Protein AF-A0A6G3XCU0-F1 (afdb_monomer)

pLDDT: mean 96.2, std 5.67, range [49.44, 98.75]

Structure (mmCIF, N/CA/C/O backbone):
data_AF-A0A6G3XCU0-F1
#
_entry.id   AF-A0A6G3XCU0-F1
#
loop_
_atom_site.group_PDB
_atom_site.id
_atom_site.type_symbol
_atom_site.label_atom_id
_atom_site.label_alt_id
_atom_site.label_comp_id
_atom_site.label_asym_id
_atom_site.label_entity_id
_atom_site.label_seq_id
_atom_site.pdbx_PDB_ins_code
_atom_site.Cartn_x
_atom_site.Cartn_y
_atom_site.Cartn_z
_atom_site.occupancy
_atom_site.B_iso_or_equiv
_atom_site.auth_seq_id
_atom_site.auth_comp_id
_atom_site.auth_asym_id
_atom_site.auth_atom_id
_atom_site.pdbx_PDB_model_num
ATOM 1 N N . ASP A 1 1 ? -2.984 -24.942 -15.794 1.00 83.25 1 ASP A N 1
ATOM 2 C CA . ASP A 1 1 ? -4.113 -24.250 -15.168 1.00 83.25 1 ASP A CA 1
ATOM 3 C C . ASP A 1 1 ? -3.622 -22.867 -14.791 1.00 83.25 1 ASP A C 1
ATOM 5 O O . ASP A 1 1 ? -2.521 -22.778 -14.252 1.00 83.25 1 ASP A O 1
ATOM 9 N N . GLU A 1 2 ? -4.344 -21.827 -15.188 1.00 92.81 2 GLU A N 1
ATOM 10 C CA . GLU A 1 2 ? -3.986 -20.420 -14.962 1.00 92.81 2 GLU A CA 1
ATOM 11 C C . GLU A 1 2 ? -5.140 -19.762 -14.196 1.00 92.81 2 GLU A C 1
ATOM 13 O O . GLU A 1 2 ? -6.295 -20.065 -14.492 1.00 92.81 2 GLU A O 1
ATOM 18 N N . PRO A 1 3 ? -4.867 -18.916 -13.188 1.00 97.69 3 PRO A N 1
ATOM 19 C CA . PRO A 1 3 ? -5.930 -18.302 -12.404 1.00 97.69 3 PRO A CA 1
ATOM 20 C C . PRO A 1 3 ? -6.649 -17.225 -13.218 1.00 97.69 3 PRO A C 1
ATOM 22 O O . PRO A 1 3 ? -6.001 -16.470 -13.933 1.00 97.69 3 PRO A O 1
ATOM 25 N N . ASP A 1 4 ? -7.954 -17.055 -13.016 1.00 98.12 4 ASP A N 1
ATOM 26 C CA . ASP A 1 4 ? -8.722 -15.974 -13.656 1.00 98.12 4 ASP A CA 1
ATOM 27 C C . ASP A 1 4 ? -8.355 -14.567 -13.134 1.00 98.12 4 ASP A C 1
ATOM 29 O O . ASP A 1 4 ? -8.713 -13.554 -13.737 1.00 98.12 4 ASP A O 1
ATOM 33 N N . LEU A 1 5 ? -7.673 -14.488 -11.985 1.00 98.31 5 LEU A N 1
ATOM 34 C CA . LEU A 1 5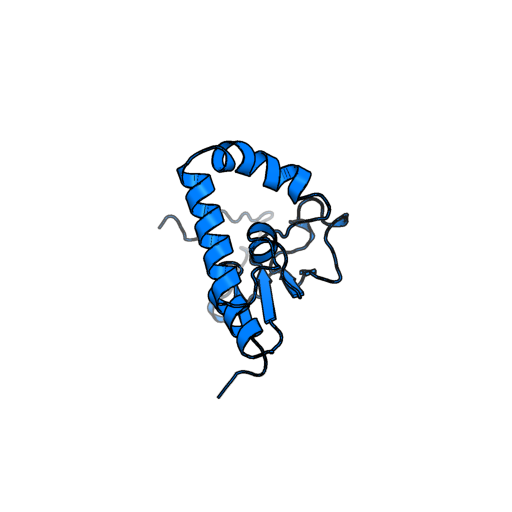 ? -7.320 -13.252 -11.288 1.00 98.31 5 LEU A CA 1
ATOM 35 C C . LEU A 1 5 ? -6.067 -13.445 -10.428 1.00 98.31 5 LEU A C 1
ATOM 37 O O . LEU A 1 5 ? -5.934 -14.447 -9.725 1.00 98.31 5 LEU A O 1
ATOM 41 N N . VAL A 1 6 ? -5.192 -12.439 -10.397 1.00 98.69 6 VAL A N 1
ATOM 42 C CA . VAL A 1 6 ? -4.055 -12.384 -9.470 1.00 98.69 6 VAL A CA 1
ATOM 43 C C . VAL A 1 6 ? -4.294 -11.326 -8.392 1.00 98.69 6 VAL A C 1
ATOM 45 O O . VAL A 1 6 ? -4.442 -10.143 -8.688 1.00 98.69 6 VAL A O 1
ATOM 48 N N . LEU A 1 7 ? -4.281 -11.737 -7.124 1.00 98.56 7 LEU A N 1
ATOM 49 C CA . LEU A 1 7 ? -4.225 -10.830 -5.973 1.00 98.56 7 LEU A CA 1
ATOM 50 C C . LEU A 1 7 ? -2.811 -10.832 -5.404 1.00 98.56 7 LEU A C 1
ATOM 52 O O . LEU A 1 7 ? -2.206 -11.898 -5.272 1.00 98.56 7 LEU A O 1
ATOM 56 N N . HIS A 1 8 ? -2.277 -9.664 -5.053 1.00 98.62 8 HIS A N 1
ATOM 57 C CA . HIS A 1 8 ? -0.921 -9.604 -4.520 1.00 98.62 8 HIS A CA 1
ATOM 58 C C . HIS A 1 8 ? -0.670 -8.416 -3.597 1.00 98.62 8 HIS A C 1
ATOM 60 O O . HIS A 1 8 ? -1.178 -7.322 -3.818 1.00 98.62 8 HIS A O 1
ATOM 66 N N . ASP A 1 9 ? 0.183 -8.622 -2.597 1.00 98.50 9 ASP A N 1
ATOM 67 C CA . ASP A 1 9 ? 0.798 -7.530 -1.842 1.00 98.50 9 ASP A CA 1
ATOM 68 C C . ASP A 1 9 ? 1.768 -6.720 -2.729 1.00 98.50 9 ASP A C 1
ATOM 70 O O . ASP A 1 9 ? 2.272 -7.215 -3.748 1.00 98.50 9 ASP A O 1
ATOM 74 N N . ILE A 1 10 ? 2.046 -5.476 -2.336 1.00 97.88 10 ILE A N 1
ATOM 75 C CA . ILE A 1 10 ? 2.945 -4.549 -3.041 1.00 97.88 10 ILE A CA 1
ATOM 76 C C . ILE A 1 10 ? 4.369 -5.088 -3.235 1.00 97.88 10 ILE A C 1
ATOM 78 O O . ILE A 1 10 ? 5.034 -4.731 -4.205 1.00 97.88 10 ILE A O 1
ATOM 82 N N . THR A 1 11 ? 4.837 -5.980 -2.358 1.00 97.75 11 THR A N 1
ATOM 83 C CA . THR A 1 11 ? 6.198 -6.538 -2.407 1.00 97.75 11 THR A CA 1
ATOM 84 C C . THR A 1 11 ? 6.362 -7.674 -3.424 1.00 97.75 11 THR A C 1
ATOM 86 O O . THR A 1 11 ? 7.483 -8.085 -3.727 1.00 97.75 11 THR A O 1
ATOM 89 N N . SER A 1 12 ? 5.264 -8.187 -3.991 1.00 98.25 12 SER A N 1
ATOM 90 C CA . SER A 1 12 ? 5.293 -9.333 -4.904 1.00 98.25 12 SER A CA 1
ATOM 91 C C . SER A 1 12 ? 5.424 -8.911 -6.371 1.00 98.25 12 SER A C 1
ATOM 93 O O . SER A 1 12 ? 4.472 -8.953 -7.153 1.00 98.25 12 SER A O 1
ATOM 95 N N . TYR A 1 13 ? 6.640 -8.555 -6.789 1.00 98.38 13 TYR A N 1
ATOM 96 C CA . TYR A 1 13 ? 6.949 -8.322 -8.208 1.00 98.38 13 TYR A CA 1
ATOM 97 C C . TYR A 1 13 ? 6.622 -9.520 -9.121 1.00 98.38 13 TYR A C 1
ATOM 99 O O . TYR A 1 13 ? 6.100 -9.291 -10.217 1.00 98.38 13 TYR A O 1
ATOM 107 N N . PRO A 1 14 ? 6.843 -10.790 -8.707 1.00 98.31 14 PRO A N 1
ATOM 108 C CA . PRO A 1 14 ? 6.486 -11.936 -9.538 1.00 98.31 14 PRO A CA 1
ATOM 109 C C . PRO A 1 14 ? 4.997 -11.993 -9.880 1.00 98.31 14 PRO A C 1
ATOM 111 O O . PRO A 1 14 ? 4.658 -12.367 -10.997 1.00 98.31 14 PRO A O 1
ATOM 114 N N . ALA A 1 15 ? 4.105 -11.586 -8.971 1.00 98.12 15 ALA A N 1
ATOM 115 C CA . ALA A 1 15 ? 2.668 -11.618 -9.228 1.00 98.12 15 ALA A CA 1
ATOM 116 C C . ALA A 1 15 ? 2.267 -10.701 -10.393 1.00 98.12 15 ALA A C 1
ATOM 118 O O . ALA A 1 15 ? 1.488 -11.107 -11.253 1.00 98.12 15 ALA A O 1
ATOM 119 N N . ARG A 1 16 ? 2.859 -9.503 -10.479 1.00 97.81 16 ARG A N 1
ATOM 120 C CA . ARG A 1 16 ? 2.621 -8.561 -11.586 1.00 97.81 16 ARG A CA 1
ATOM 121 C C . ARG A 1 16 ? 3.118 -9.118 -12.923 1.00 97.81 16 ARG A C 1
ATOM 123 O O . ARG A 1 16 ? 2.423 -9.005 -13.930 1.00 97.81 16 ARG A O 1
ATOM 130 N N . VAL A 1 17 ? 4.291 -9.756 -12.928 1.00 98.25 17 VAL A N 1
ATOM 131 C CA . VAL A 1 17 ? 4.844 -10.412 -14.127 1.00 98.25 17 VAL A CA 1
ATOM 132 C C . VAL A 1 17 ? 4.009 -11.618 -14.555 1.00 98.25 17 VAL A C 1
ATOM 134 O O . VAL A 1 17 ? 3.743 -11.785 -15.742 1.00 98.25 17 VAL A O 1
ATOM 137 N N . LEU A 1 18 ? 3.578 -12.455 -13.612 1.00 98.12 18 LEU A N 1
ATOM 138 C CA . LEU A 1 18 ? 2.764 -13.631 -13.911 1.00 98.12 18 LEU A CA 1
ATOM 139 C C . LEU A 1 18 ? 1.378 -13.241 -14.425 1.00 98.12 18 LEU A C 1
ATOM 141 O O . LEU A 1 18 ? 0.944 -13.794 -15.428 1.00 98.12 18 LEU A O 1
ATOM 145 N N . ALA A 1 19 ? 0.736 -12.235 -13.826 1.00 98.12 19 ALA A N 1
ATOM 146 C CA . ALA A 1 19 ? -0.519 -11.690 -14.338 1.00 98.12 19 ALA A CA 1
ATOM 147 C C . ALA A 1 19 ? -0.374 -11.175 -15.779 1.00 98.12 19 ALA A C 1
ATOM 149 O O . ALA A 1 19 ? -1.208 -11.476 -16.629 1.00 98.12 19 ALA A O 1
ATOM 150 N N . HIS A 1 20 ? 0.723 -10.465 -16.080 1.00 97.50 20 HIS A N 1
ATOM 151 C CA . HIS A 1 20 ? 1.036 -10.047 -17.447 1.00 97.50 20 HIS A CA 1
ATOM 152 C C . HIS A 1 20 ? 1.202 -11.242 -18.395 1.00 97.50 20 HIS A C 1
ATOM 154 O O . HIS A 1 20 ? 0.616 -11.246 -19.475 1.00 97.50 20 HIS A O 1
ATOM 160 N N . ARG A 1 21 ? 1.962 -12.266 -17.988 1.00 97.62 21 ARG A N 1
ATOM 161 C CA . ARG A 1 21 ? 2.232 -13.461 -18.800 1.00 97.62 21 ARG A CA 1
ATOM 162 C C . ARG A 1 21 ? 0.976 -14.286 -19.082 1.00 97.62 21 ARG A C 1
ATOM 164 O O . ARG A 1 21 ? 0.827 -14.770 -20.197 1.00 97.62 21 ARG A O 1
ATOM 171 N N . TRP A 1 22 ? 0.107 -14.443 -18.090 1.00 97.88 22 TRP A N 1
ATOM 172 C CA . TRP A 1 22 ? -1.166 -15.159 -18.216 1.00 97.88 22 TRP A CA 1
ATOM 173 C C . TRP A 1 22 ? -2.261 -14.309 -18.874 1.00 97.88 22 TRP A C 1
ATOM 175 O O . TRP A 1 22 ? -3.313 -14.822 -19.233 1.00 97.88 22 TRP A O 1
ATOM 185 N N . GLY A 1 23 ? -2.035 -13.004 -19.054 1.00 97.38 23 GLY A N 1
ATOM 186 C CA . GLY A 1 23 ? -3.024 -12.104 -19.647 1.00 97.38 23 GLY A CA 1
ATOM 187 C C . GLY A 1 23 ? -4.261 -11.892 -18.772 1.00 97.38 23 GLY A C 1
ATOM 188 O O . GLY A 1 23 ? -5.321 -11.551 -19.295 1.00 97.38 23 GLY A O 1
ATOM 189 N N . VAL A 1 24 ? -4.136 -12.078 -17.454 1.00 98.31 24 VAL A N 1
ATOM 190 C CA . VAL A 1 24 ? -5.246 -11.968 -16.498 1.00 98.31 24 VAL A CA 1
ATOM 191 C C . VAL A 1 24 ? -5.146 -10.694 -15.657 1.00 98.31 24 VAL A C 1
ATOM 193 O O . VAL A 1 24 ? -4.051 -10.148 -15.482 1.00 98.31 24 VAL A O 1
ATOM 196 N N . PRO A 1 25 ? -6.269 -10.174 -15.127 1.00 98.06 25 PRO A N 1
ATOM 197 C CA . PRO A 1 25 ? -6.241 -8.995 -14.274 1.00 98.06 25 PRO A CA 1
ATOM 198 C C . PRO A 1 25 ? -5.406 -9.217 -13.005 1.00 98.06 25 PRO A C 1
ATOM 200 O O . PRO A 1 25 ? -5.329 -10.324 -12.466 1.00 98.06 25 PRO A O 1
ATOM 203 N N . ALA A 1 26 ? -4.823 -8.131 -12.500 1.00 98.19 26 ALA A N 1
ATOM 204 C CA . ALA A 1 26 ? -4.139 -8.101 -11.215 1.00 98.19 26 ALA A CA 1
ATOM 205 C C . ALA A 1 26 ? -4.714 -7.002 -10.322 1.00 98.19 26 ALA A C 1
ATOM 207 O O . ALA A 1 26 ? -4.931 -5.879 -10.783 1.00 98.19 26 ALA A O 1
ATOM 208 N N . VAL A 1 27 ? -4.908 -7.323 -9.045 1.00 98.56 27 VAL A N 1
ATOM 209 C CA . VAL A 1 27 ? -5.296 -6.373 -7.998 1.00 98.56 27 VAL A CA 1
ATOM 210 C C . VAL A 1 27 ? -4.208 -6.347 -6.938 1.00 98.56 27 VAL A C 1
ATOM 212 O O . VAL A 1 27 ? -3.897 -7.365 -6.312 1.00 98.56 27 VAL A O 1
ATOM 215 N N . SER A 1 28 ? -3.644 -5.162 -6.730 1.00 98.50 28 SER A N 1
ATOM 216 C CA . SER A 1 28 ? -2.642 -4.940 -5.697 1.00 98.50 28 SER A CA 1
ATOM 217 C C . SER A 1 28 ? -3.314 -4.592 -4.368 1.00 98.50 28 SER A C 1
ATOM 219 O O . SER A 1 28 ? -4.206 -3.751 -4.313 1.00 98.50 28 SER A O 1
ATOM 221 N N . LEU A 1 29 ? -2.890 -5.225 -3.283 1.00 98.69 29 LEU A N 1
ATOM 222 C CA . LEU A 1 29 ? -3.347 -4.957 -1.926 1.00 98.69 29 LEU A CA 1
ATOM 223 C C . LEU A 1 29 ? -2.288 -4.108 -1.220 1.00 98.69 29 LEU A C 1
ATOM 225 O O . LEU A 1 29 ? -1.151 -4.547 -1.067 1.00 98.69 29 LEU A O 1
ATOM 229 N N . TRP A 1 30 ? -2.659 -2.893 -0.821 1.00 98.50 30 TRP A N 1
ATOM 230 C CA . TRP A 1 30 ? -1.760 -1.899 -0.238 1.00 98.50 30 TRP A CA 1
ATOM 231 C C . TRP A 1 30 ? -1.997 -1.784 1.269 1.00 98.50 30 TRP A C 1
ATOM 233 O O . TRP A 1 30 ? -2.980 -1.169 1.683 1.00 98.50 30 TRP A O 1
ATOM 243 N N . PRO A 1 31 ? -1.117 -2.340 2.121 1.00 98.38 31 PRO A N 1
ATOM 244 C CA . PRO A 1 31 ? -1.265 -2.269 3.577 1.00 98.38 31 PRO A CA 1
ATOM 245 C C . PRO A 1 31 ? -0.819 -0.921 4.171 1.00 98.38 31 PRO A C 1
ATOM 247 O O . PRO A 1 31 ? -0.736 -0.776 5.389 1.00 98.38 31 PRO A O 1
ATOM 250 N N . ASN A 1 32 ? -0.479 0.053 3.327 1.00 98.44 32 ASN A N 1
ATOM 251 C CA . ASN A 1 32 ? 0.024 1.370 3.700 1.00 98.44 32 ASN A CA 1
ATOM 252 C C . ASN A 1 32 ? -0.406 2.423 2.660 1.00 98.44 32 ASN A C 1
ATOM 254 O O . ASN A 1 32 ? -1.252 2.146 1.808 1.00 98.44 32 ASN A O 1
ATOM 258 N N . LEU A 1 33 ? 0.130 3.640 2.789 1.00 98.25 33 LEU A N 1
ATOM 259 C CA . LEU A 1 33 ? -0.157 4.758 1.891 1.00 98.25 33 LEU A CA 1
ATOM 260 C C . LEU A 1 33 ? 0.171 4.433 0.429 1.00 98.25 33 LEU A C 1
ATOM 262 O O . LEU A 1 33 ? 1.055 3.632 0.140 1.00 98.25 33 LEU A O 1
ATOM 266 N N . VAL A 1 34 ? -0.505 5.117 -0.489 1.00 98.50 34 VAL A N 1
ATOM 267 C CA . VAL A 1 34 ? -0.270 5.009 -1.936 1.00 98.50 34 VAL A CA 1
ATOM 268 C C . VAL A 1 34 ? 0.320 6.301 -2.509 1.00 98.50 34 VAL A C 1
ATOM 270 O O . VAL A 1 34 ? 0.109 7.373 -1.928 1.00 98.50 34 VAL A O 1
ATOM 273 N N . PRO A 1 35 ? 1.025 6.241 -3.654 1.00 97.56 35 PRO A N 1
ATOM 274 C CA . PRO A 1 35 ? 1.433 7.435 -4.389 1.00 97.56 35 PRO A CA 1
ATOM 275 C C . PRO A 1 35 ? 0.226 8.284 -4.815 1.00 97.56 35 PRO A C 1
ATOM 277 O O . PRO A 1 35 ? -0.768 7.764 -5.328 1.00 97.56 35 PRO A O 1
ATOM 280 N N . TRP A 1 36 ? 0.330 9.598 -4.626 1.00 97.88 36 TRP A N 1
ATOM 281 C CA . TRP A 1 36 ? -0.608 10.599 -5.141 1.00 97.88 36 TRP A CA 1
ATOM 282 C C . TRP A 1 36 ? -0.064 11.263 -6.417 1.00 97.88 36 TRP A C 1
ATOM 284 O O . TRP A 1 36 ? 1.087 11.059 -6.805 1.00 97.88 36 TRP A O 1
ATOM 294 N N . GLU A 1 37 ? -0.885 12.065 -7.089 1.00 97.19 37 GLU A N 1
ATOM 295 C CA . GLU A 1 37 ? -0.456 12.893 -8.215 1.00 97.19 37 GLU A CA 1
ATOM 296 C C . GLU A 1 37 ? 0.601 13.919 -7.771 1.00 97.19 37 GLU A C 1
ATOM 298 O O . GLU A 1 37 ? 0.321 14.809 -6.964 1.00 97.19 37 GLU A O 1
ATOM 303 N N . GLY A 1 38 ? 1.820 13.783 -8.298 1.00 96.38 38 GLY A N 1
ATOM 304 C CA . GLY A 1 38 ? 2.995 14.557 -7.885 1.00 96.38 38 GLY A CA 1
ATOM 305 C C . GLY A 1 38 ? 3.943 13.818 -6.932 1.00 96.38 38 GLY A C 1
ATOM 306 O O . GLY A 1 38 ? 4.974 14.365 -6.560 1.00 96.38 38 GLY A O 1
ATOM 307 N N . TYR A 1 39 ? 3.624 12.587 -6.507 1.00 96.88 39 TYR A N 1
ATOM 308 C CA . TYR A 1 39 ? 4.466 11.835 -5.563 1.00 96.88 39 TYR A CA 1
ATOM 309 C C . TYR A 1 39 ? 5.884 11.582 -6.086 1.00 96.88 39 TYR A C 1
ATOM 311 O O . TYR A 1 39 ? 6.835 11.588 -5.305 1.00 96.88 39 TYR A O 1
ATOM 319 N N . GLU A 1 40 ? 6.033 11.339 -7.388 1.00 94.56 40 GLU A N 1
ATOM 320 C CA . GLU A 1 40 ? 7.344 11.053 -7.972 1.00 94.56 40 GLU A CA 1
ATOM 321 C C . GLU A 1 40 ? 8.250 12.281 -7.857 1.00 94.56 40 GLU A C 1
ATOM 323 O O . GLU A 1 40 ? 9.343 12.185 -7.316 1.00 94.56 40 GLU A O 1
ATOM 328 N N . GLU A 1 41 ? 7.760 13.455 -8.238 1.00 96.31 41 GLU A N 1
ATOM 329 C CA . GLU A 1 41 ? 8.511 14.707 -8.181 1.00 96.31 41 GLU A CA 1
ATOM 330 C C . GLU A 1 41 ? 8.735 15.187 -6.734 1.00 96.31 41 GLU A C 1
ATOM 332 O O . GLU A 1 41 ? 9.798 15.706 -6.391 1.00 96.31 41 GLU A O 1
ATOM 337 N N . GLU A 1 42 ? 7.737 15.019 -5.861 1.00 97.44 42 GLU A N 1
ATOM 338 C CA . GLU A 1 42 ? 7.783 15.497 -4.472 1.00 97.44 42 GLU A CA 1
ATOM 339 C C . GLU A 1 42 ? 8.598 14.590 -3.542 1.00 97.44 42 GLU A C 1
ATOM 341 O O . GLU A 1 42 ? 9.148 15.067 -2.546 1.00 97.44 42 GLU A O 1
ATOM 346 N N . VAL A 1 43 ? 8.647 13.284 -3.826 1.00 96.38 43 VAL A N 1
ATOM 347 C CA . VAL A 1 43 ? 9.196 12.267 -2.917 1.00 96.38 43 VAL A CA 1
ATOM 348 C C . VAL A 1 43 ? 10.139 11.302 -3.637 1.00 96.38 43 VAL A C 1
ATOM 350 O O . VAL A 1 43 ? 11.287 11.161 -3.213 1.00 96.38 43 VAL A O 1
ATOM 353 N N . GLY A 1 44 ? 9.692 10.652 -4.715 1.00 94.06 44 GLY A N 1
ATOM 354 C CA . GLY A 1 44 ? 10.438 9.584 -5.400 1.00 94.06 44 GLY A CA 1
ATOM 355 C C . GLY A 1 44 ? 11.797 10.021 -5.961 1.00 94.06 44 GLY A C 1
ATOM 356 O O . GLY A 1 44 ? 12.842 9.452 -5.614 1.00 94.06 44 GLY A O 1
ATOM 357 N N . GLU A 1 45 ? 11.805 11.071 -6.779 1.00 94.19 45 GLU A N 1
ATOM 358 C CA . GLU A 1 45 ? 13.002 11.637 -7.394 1.00 94.19 45 GLU A CA 1
ATOM 359 C C . GLU A 1 45 ? 13.990 12.151 -6.336 1.00 94.19 45 GLU A C 1
ATOM 361 O O . GLU A 1 45 ? 15.136 11.688 -6.350 1.00 94.19 45 GLU A O 1
ATOM 366 N N . PRO A 1 46 ? 13.603 13.010 -5.363 1.00 96.44 46 PRO A N 1
ATOM 367 C CA . PRO A 1 46 ? 14.522 13.440 -4.310 1.00 96.44 46 PRO A CA 1
ATOM 368 C C . PRO A 1 46 ? 15.106 12.280 -3.496 1.00 96.44 46 PRO A C 1
ATOM 370 O O . PRO A 1 46 ? 16.298 12.288 -3.190 1.00 96.44 46 PRO A O 1
ATOM 373 N N . MET A 1 47 ? 14.299 11.262 -3.167 1.00 94.38 47 MET A N 1
ATOM 374 C CA . MET A 1 47 ? 14.757 10.105 -2.387 1.00 94.38 47 MET A CA 1
ATOM 375 C C . MET A 1 47 ? 15.766 9.231 -3.140 1.00 94.38 47 MET A C 1
ATOM 377 O O . MET A 1 47 ? 16.611 8.591 -2.511 1.00 94.38 47 MET A O 1
ATOM 381 N N . THR A 1 48 ? 15.680 9.169 -4.471 1.00 95.12 48 THR A N 1
ATOM 382 C CA . THR A 1 48 ? 16.509 8.270 -5.289 1.00 95.12 48 THR A CA 1
ATOM 383 C C . THR A 1 48 ? 17.625 8.977 -6.057 1.00 95.12 48 THR A C 1
ATOM 385 O O . THR A 1 48 ? 18.513 8.295 -6.575 1.00 95.12 48 THR A O 1
ATOM 388 N N . ALA A 1 49 ? 17.646 10.314 -6.100 1.00 95.62 49 ALA A N 1
ATOM 389 C CA . ALA A 1 49 ? 18.588 11.103 -6.895 1.00 95.62 49 ALA A CA 1
ATOM 390 C C . ALA A 1 49 ? 20.061 10.740 -6.639 1.00 95.62 49 ALA A C 1
ATOM 392 O O . ALA A 1 49 ? 20.788 10.404 -7.575 1.00 95.62 49 ALA A O 1
ATOM 393 N N . GLU A 1 50 ? 20.507 10.751 -5.380 1.00 96.44 50 GLU A N 1
ATOM 394 C CA . GLU A 1 50 ? 21.895 10.414 -5.031 1.00 96.44 50 GLU A CA 1
ATOM 395 C C . GLU A 1 50 ? 22.206 8.939 -5.310 1.00 96.44 50 GLU A C 1
ATOM 397 O O . GLU A 1 50 ? 23.260 8.608 -5.858 1.00 96.44 50 GLU A O 1
ATOM 402 N N . LEU A 1 51 ? 21.260 8.041 -5.006 1.00 94.94 51 LEU A N 1
ATOM 403 C CA . LEU A 1 51 ? 21.400 6.609 -5.268 1.00 94.94 51 LEU A CA 1
ATOM 404 C C . LEU A 1 51 ? 21.641 6.350 -6.759 1.00 94.94 51 LEU A C 1
ATOM 406 O O . LEU A 1 51 ? 22.581 5.627 -7.101 1.00 94.94 51 LEU A O 1
ATOM 410 N N . LYS A 1 52 ? 20.833 6.963 -7.634 1.00 95.75 52 LYS A N 1
ATOM 411 C CA . LYS A 1 52 ? 20.898 6.824 -9.098 1.00 95.75 52 LYS A CA 1
ATOM 412 C C . LYS A 1 52 ? 22.230 7.318 -9.685 1.00 95.75 52 LYS A C 1
ATOM 414 O O . LYS A 1 52 ? 22.617 6.873 -10.763 1.00 95.75 52 LYS A O 1
ATOM 419 N N . GLN A 1 53 ? 22.981 8.163 -8.976 1.00 96.88 53 GLN A N 1
ATOM 420 C CA . GLN A 1 53 ? 24.318 8.598 -9.403 1.00 96.88 53 GLN A CA 1
ATOM 421 C C . GLN A 1 53 ? 25.427 7.587 -9.066 1.00 96.88 53 GLN A C 1
ATOM 423 O O . GLN A 1 53 ? 26.472 7.584 -9.721 1.00 96.88 53 GLN A O 1
ATOM 428 N N . THR A 1 54 ? 25.210 6.703 -8.087 1.00 98.44 54 THR A N 1
ATOM 429 C CA . THR A 1 54 ? 26.189 5.675 -7.697 1.00 98.44 54 THR A CA 1
ATOM 430 C C . THR A 1 54 ? 26.242 4.517 -8.695 1.00 98.44 54 THR A C 1
ATOM 432 O O . THR A 1 54 ? 25.229 4.136 -9.279 1.00 98.44 54 THR A O 1
ATOM 435 N N . GLU A 1 55 ? 27.401 3.863 -8.826 1.00 98.50 55 GLU A N 1
ATOM 436 C CA . GLU A 1 55 ? 27.530 2.652 -9.656 1.00 98.50 55 GLU A CA 1
ATOM 437 C C . GLU A 1 55 ? 26.596 1.525 -9.194 1.00 98.50 55 GLU A C 1
ATOM 439 O O . GLU A 1 55 ? 26.010 0.815 -10.010 1.00 98.50 55 GLU A O 1
ATOM 444 N N . ARG A 1 56 ? 26.379 1.400 -7.878 1.00 98.44 56 ARG A N 1
ATOM 445 C CA . ARG A 1 56 ? 25.438 0.423 -7.316 1.00 98.44 56 ARG A CA 1
ATOM 446 C C . ARG A 1 56 ? 23.994 0.723 -7.722 1.00 98.44 56 ARG A C 1
ATOM 448 O O . ARG A 1 56 ? 23.269 -0.210 -8.059 1.00 98.44 56 ARG A O 1
ATOM 455 N N . GLY A 1 57 ? 23.576 1.987 -7.672 1.00 98.12 57 GLY A N 1
ATOM 456 C CA . GLY A 1 57 ? 22.233 2.402 -8.073 1.00 98.12 57 GLY A CA 1
ATOM 457 C C . GLY A 1 57 ? 22.001 2.195 -9.564 1.00 98.12 57 GLY A C 1
ATOM 458 O O . GLY A 1 57 ? 21.031 1.542 -9.936 1.00 98.12 57 GLY A O 1
ATOM 459 N N . LYS A 1 58 ? 22.938 2.629 -10.414 1.00 98.31 58 LYS A N 1
ATOM 460 C CA . LYS A 1 58 ? 22.879 2.376 -11.864 1.00 98.31 58 LYS A CA 1
ATOM 461 C C . LYS A 1 58 ? 22.764 0.884 -12.175 1.00 98.31 58 LYS A C 1
ATOM 463 O O . LYS A 1 58 ? 21.905 0.486 -12.955 1.00 98.31 58 LYS A O 1
ATOM 468 N N . ALA A 1 59 ? 23.577 0.049 -11.525 1.00 98.56 59 ALA A N 1
ATOM 469 C CA . ALA A 1 59 ? 23.522 -1.401 -11.700 1.00 98.56 59 ALA A CA 1
ATOM 470 C C . ALA A 1 59 ? 22.206 -2.019 -11.193 1.00 98.56 59 ALA A C 1
ATOM 472 O O . ALA A 1 59 ? 21.732 -3.000 -11.764 1.00 98.56 59 ALA A O 1
ATOM 473 N N . TYR A 1 60 ? 21.610 -1.472 -10.127 1.00 98.38 60 TYR A N 1
ATOM 474 C CA . TYR A 1 60 ? 20.294 -1.891 -9.639 1.00 98.38 60 TYR A CA 1
ATOM 475 C C . TYR A 1 60 ? 19.203 -1.611 -10.678 1.00 98.38 60 TYR A C 1
ATOM 477 O O . TYR A 1 60 ? 18.493 -2.542 -11.052 1.00 98.38 60 TYR A O 1
ATOM 485 N N . TYR A 1 61 ? 19.125 -0.375 -11.178 1.00 97.94 61 TYR A N 1
ATOM 486 C CA . TYR A 1 61 ? 18.127 0.034 -12.169 1.00 97.94 61 TYR A CA 1
ATOM 487 C C . TYR A 1 61 ? 18.301 -0.712 -13.494 1.00 97.94 61 TYR A C 1
ATOM 489 O O . TYR A 1 61 ? 17.360 -1.341 -13.960 1.00 97.94 61 TYR A O 1
ATOM 497 N N . ALA A 1 62 ? 19.529 -0.794 -14.020 1.00 98.12 62 ALA A N 1
ATOM 498 C CA . ALA A 1 62 ? 19.808 -1.535 -15.250 1.00 98.12 62 ALA A CA 1
ATOM 499 C C . ALA A 1 62 ? 19.418 -3.021 -15.152 1.00 98.12 62 ALA A C 1
ATOM 501 O O . ALA A 1 62 ? 18.904 -3.597 -16.109 1.00 98.12 62 ALA A O 1
ATOM 502 N N . ARG A 1 63 ? 19.633 -3.655 -13.988 1.00 98.56 63 ARG A N 1
ATOM 503 C CA . ARG A 1 63 ? 19.198 -5.039 -13.758 1.00 98.56 63 ARG A CA 1
ATOM 504 C C . ARG A 1 63 ? 17.676 -5.153 -13.682 1.00 98.56 63 ARG A C 1
ATOM 506 O O . ARG A 1 63 ? 17.135 -6.134 -14.184 1.00 98.56 63 ARG A O 1
ATOM 513 N N . PHE A 1 64 ? 17.002 -4.194 -13.050 1.00 98.56 64 PHE A N 1
ATOM 514 C CA . PHE A 1 64 ? 15.541 -4.178 -12.968 1.00 98.56 64 PHE A CA 1
ATOM 515 C C . PHE A 1 64 ? 14.935 -4.019 -14.369 1.00 98.56 64 PHE A C 1
ATOM 517 O O . PHE A 1 64 ? 14.138 -4.859 -14.786 1.00 98.56 64 PHE A O 1
ATOM 524 N N . ASP A 1 65 ? 15.377 -3.017 -15.125 1.00 98.25 65 ASP A N 1
ATOM 525 C CA . ASP A 1 65 ? 14.900 -2.750 -16.484 1.00 98.25 65 ASP A CA 1
ATOM 526 C C . ASP A 1 65 ? 15.158 -3.941 -17.416 1.00 98.25 65 ASP A C 1
ATOM 528 O O . ASP A 1 65 ? 14.273 -4.350 -18.169 1.00 98.25 65 ASP A O 1
ATOM 532 N N . GLY A 1 66 ? 16.341 -4.562 -17.314 1.00 98.56 66 GLY A N 1
ATOM 533 C CA . GLY A 1 66 ? 16.668 -5.788 -18.042 1.00 98.56 66 GLY A CA 1
ATOM 534 C C . GLY A 1 66 ? 15.710 -6.938 -17.717 1.00 98.56 66 GLY A C 1
ATOM 535 O O . GLY A 1 66 ? 15.167 -7.563 -18.626 1.00 98.56 66 GLY A O 1
ATOM 536 N N . TRP A 1 67 ? 15.426 -7.172 -16.434 1.00 98.75 67 TRP A N 1
ATOM 537 C CA . TRP A 1 67 ? 14.480 -8.205 -16.006 1.00 98.75 67 TRP A CA 1
ATOM 538 C C . TRP A 1 67 ? 13.043 -7.934 -16.482 1.00 98.75 67 TRP A C 1
ATOM 540 O O . TRP A 1 67 ? 12.337 -8.864 -16.882 1.00 98.75 67 TRP A O 1
ATOM 550 N N . LEU A 1 68 ? 12.592 -6.675 -16.487 1.00 98.56 68 LEU A N 1
ATOM 551 C CA . LEU A 1 68 ? 11.287 -6.314 -17.052 1.00 98.56 68 LEU A CA 1
ATOM 552 C C . LEU A 1 68 ? 11.254 -6.553 -18.563 1.00 98.56 68 LEU A C 1
ATOM 554 O O . LEU A 1 68 ? 10.288 -7.127 -19.069 1.00 98.56 68 LEU A O 1
ATOM 558 N N . ALA A 1 69 ? 12.315 -6.184 -19.283 1.00 98.44 69 ALA A N 1
ATOM 559 C CA . ALA A 1 69 ? 12.435 -6.427 -20.717 1.00 98.44 69 ALA A CA 1
ATOM 560 C C . ALA A 1 69 ? 12.385 -7.926 -21.060 1.00 98.44 69 ALA A C 1
ATOM 562 O O . ALA A 1 69 ? 11.627 -8.316 -21.949 1.00 98.44 69 ALA A O 1
ATOM 563 N N . GLU A 1 70 ? 13.096 -8.772 -20.308 1.00 98.56 70 GLU A N 1
ATOM 564 C CA . GLU A 1 70 ? 13.052 -10.239 -20.439 1.00 98.56 70 GLU A CA 1
ATOM 565 C C . GLU A 1 70 ? 11.638 -10.818 -20.258 1.00 98.56 70 GLU A C 1
ATOM 567 O O . GLU A 1 70 ? 11.325 -11.884 -20.787 1.00 98.56 70 GLU A O 1
ATOM 572 N N . ASN A 1 71 ? 10.763 -10.109 -19.540 1.00 98.56 71 ASN A N 1
ATOM 573 C CA . ASN A 1 71 ? 9.379 -10.504 -19.288 1.00 98.56 71 ASN A CA 1
ATOM 574 C C . ASN A 1 71 ? 8.350 -9.774 -20.169 1.00 98.56 71 ASN A C 1
ATOM 576 O O . ASN A 1 71 ? 7.160 -9.840 -19.874 1.00 98.56 71 ASN A O 1
ATOM 580 N N . GLY A 1 72 ? 8.776 -9.089 -21.237 1.00 98.06 72 GLY A N 1
ATOM 581 C CA . GLY A 1 72 ? 7.871 -8.378 -22.154 1.00 98.06 72 GLY A CA 1
ATOM 582 C C . GLY A 1 72 ? 7.370 -7.022 -21.637 1.00 98.06 72 GLY A C 1
ATOM 583 O O . GLY A 1 72 ? 6.529 -6.380 -22.265 1.00 98.06 72 GLY A O 1
ATOM 584 N N . LEU A 1 73 ? 7.919 -6.546 -20.519 1.00 97.88 73 LEU A N 1
ATOM 585 C CA . LEU A 1 73 ? 7.526 -5.316 -19.828 1.00 97.88 73 LEU A CA 1
ATOM 586 C C . LEU A 1 73 ? 8.557 -4.190 -19.968 1.00 97.88 73 LEU A C 1
ATOM 588 O O . LEU A 1 73 ? 8.479 -3.206 -19.247 1.00 97.88 73 LEU A O 1
ATOM 592 N N . GLY A 1 74 ? 9.493 -4.280 -20.918 1.00 96.88 74 GLY A N 1
ATOM 593 C CA . GLY A 1 74 ? 10.552 -3.271 -21.106 1.00 96.88 74 GLY A CA 1
ATOM 594 C C . GLY A 1 74 ? 10.065 -1.866 -21.497 1.00 96.88 74 GLY A C 1
ATOM 595 O O . GLY A 1 74 ? 10.863 -0.943 -21.578 1.00 96.88 74 GLY A O 1
ATOM 596 N N . HIS A 1 75 ? 8.765 -1.699 -21.753 1.00 95.62 75 HIS A N 1
ATOM 597 C CA . HIS A 1 75 ? 8.123 -0.402 -21.976 1.00 95.62 75 HIS A CA 1
ATOM 598 C C . HIS A 1 75 ? 7.648 0.270 -20.674 1.00 95.62 75 HIS A C 1
ATOM 600 O O . HIS A 1 75 ? 7.211 1.416 -20.714 1.00 95.62 75 HIS A O 1
ATOM 606 N N . VAL A 1 76 ? 7.686 -0.441 -19.543 1.00 96.12 76 VAL A N 1
ATOM 607 C CA . VAL A 1 76 ? 7.267 0.057 -18.230 1.00 96.12 76 VAL A CA 1
ATOM 608 C C . VAL A 1 76 ? 8.517 0.467 -17.447 1.00 96.12 76 VAL A C 1
ATOM 610 O O . VAL A 1 76 ? 9.358 -0.396 -17.194 1.00 96.12 76 VAL A O 1
ATOM 613 N N . PRO A 1 77 ? 8.654 1.740 -17.034 1.00 94.88 77 PRO A N 1
ATOM 614 C CA . PRO A 1 77 ? 9.733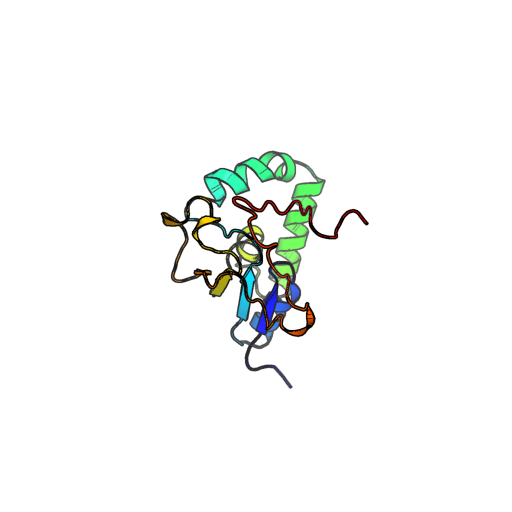 2.153 -16.138 1.00 94.88 77 PRO A CA 1
ATOM 615 C C . PRO A 1 77 ? 9.710 1.348 -14.833 1.00 94.88 77 PRO A C 1
ATOM 617 O O . PRO A 1 77 ? 8.633 1.080 -14.296 1.00 94.88 77 PRO A O 1
ATOM 620 N N . SER A 1 78 ? 10.873 0.982 -14.282 1.00 95.69 78 SER A N 1
ATOM 621 C CA . SER A 1 78 ? 10.928 0.173 -13.055 1.00 95.69 78 SER A CA 1
ATOM 622 C C . SER A 1 78 ? 10.225 0.832 -11.865 1.00 95.69 78 SER A C 1
ATOM 624 O O . SER A 1 78 ? 9.555 0.145 -11.097 1.00 95.69 78 SER A O 1
ATOM 626 N N . ASP A 1 79 ? 10.346 2.156 -11.726 1.00 94.00 79 ASP A N 1
ATOM 627 C CA . ASP A 1 79 ? 9.711 2.907 -10.636 1.00 94.00 79 ASP A CA 1
ATOM 628 C C . ASP A 1 79 ? 8.173 2.863 -10.771 1.00 94.00 79 ASP A C 1
ATOM 630 O O . ASP A 1 79 ? 7.477 2.534 -9.809 1.00 94.00 79 ASP A O 1
ATOM 634 N N . ASP A 1 80 ? 7.633 3.022 -11.986 1.00 94.19 80 ASP A N 1
ATOM 635 C CA . ASP A 1 80 ? 6.198 2.852 -12.267 1.00 94.19 80 ASP A CA 1
ATOM 636 C C . ASP A 1 80 ? 5.734 1.404 -12.059 1.00 94.19 80 ASP A C 1
ATOM 638 O O . ASP A 1 80 ? 4.647 1.156 -11.527 1.00 94.19 80 ASP A O 1
ATOM 642 N N . PHE A 1 81 ? 6.558 0.421 -12.433 1.00 97.00 81 PHE A N 1
ATOM 643 C CA . PHE A 1 81 ? 6.260 -0.985 -12.176 1.00 97.00 81 PHE A CA 1
ATOM 644 C C . PHE A 1 81 ? 6.132 -1.276 -10.675 1.00 97.00 81 PHE A C 1
ATOM 646 O O . PHE A 1 81 ? 5.346 -2.139 -10.296 1.00 97.00 81 PHE A O 1
ATOM 653 N N . VAL A 1 82 ? 6.850 -0.568 -9.805 1.00 94.75 82 VAL A N 1
ATOM 654 C CA . VAL A 1 82 ? 6.687 -0.704 -8.351 1.00 94.75 82 VAL A CA 1
ATOM 655 C C . VAL A 1 82 ? 5.473 0.097 -7.869 1.00 94.75 82 VAL A C 1
ATOM 657 O O . VAL A 1 82 ? 4.601 -0.446 -7.191 1.00 94.75 82 VAL A O 1
ATOM 660 N N . ALA A 1 83 ? 5.387 1.369 -8.254 1.00 92.44 83 ALA A N 1
ATOM 661 C CA . ALA A 1 83 ? 4.526 2.361 -7.615 1.00 92.44 83 ALA A CA 1
ATOM 662 C C . ALA A 1 83 ? 3.127 2.511 -8.238 1.00 92.44 83 ALA A C 1
ATOM 664 O O . ALA A 1 83 ? 2.234 3.068 -7.604 1.00 92.44 83 ALA A O 1
ATOM 665 N N . ARG A 1 84 ? 2.906 2.038 -9.472 1.00 93.81 84 ARG A N 1
ATOM 666 C CA . ARG A 1 84 ? 1.663 2.278 -10.228 1.00 93.81 84 ARG A CA 1
ATOM 667 C C . ARG A 1 84 ? 1.041 0.964 -10.712 1.00 93.81 84 ARG A C 1
ATOM 669 O O . ARG A 1 84 ? 1.395 0.463 -11.782 1.00 93.81 84 ARG A O 1
ATOM 676 N N . PRO A 1 85 ? 0.177 0.307 -9.916 1.00 95.25 85 PRO A N 1
ATOM 677 C CA . PRO A 1 85 ? -0.592 -0.849 -10.367 1.00 95.25 85 PRO A CA 1
ATOM 678 C C . PRO A 1 85 ? -1.700 -0.411 -11.336 1.00 95.25 85 PRO A C 1
ATOM 680 O O . PRO A 1 85 ? -2.082 0.753 -11.372 1.00 95.25 85 PRO A O 1
ATOM 683 N N . ARG A 1 86 ? -2.267 -1.359 -12.095 1.00 92.38 86 ARG A N 1
ATOM 684 C CA . ARG A 1 86 ? -3.484 -1.083 -12.884 1.00 92.38 86 ARG A CA 1
ATOM 685 C C . ARG A 1 86 ? -4.704 -0.842 -11.991 1.00 92.38 86 ARG A C 1
ATOM 687 O O . ARG A 1 86 ? -5.557 -0.040 -12.345 1.00 92.38 86 ARG A O 1
ATOM 694 N N . PHE A 1 87 ? -4.781 -1.552 -10.866 1.00 97.12 87 PHE A N 1
ATOM 695 C CA . PHE A 1 87 ? -5.818 -1.397 -9.850 1.00 97.12 87 PHE A CA 1
ATOM 696 C C . PHE A 1 87 ? -5.286 -1.825 -8.475 1.00 97.12 87 PHE A C 1
ATOM 698 O O . PHE A 1 87 ? -4.564 -2.825 -8.364 1.00 97.12 87 PHE A O 1
ATOM 705 N N . GLY A 1 88 ? -5.640 -1.076 -7.430 1.00 98.00 88 GLY A N 1
ATOM 706 C CA . GLY A 1 88 ? -5.197 -1.302 -6.062 1.00 98.00 88 GLY A CA 1
ATOM 707 C C . GLY A 1 88 ? -6.283 -1.054 -5.013 1.00 98.00 88 GLY A C 1
ATOM 708 O O . GLY A 1 88 ? -7.001 -0.056 -5.055 1.00 98.00 88 GLY A O 1
ATOM 709 N N . LEU A 1 89 ? -6.373 -1.951 -4.031 1.00 98.69 89 LEU A N 1
ATOM 710 C CA . LEU A 1 89 ? -7.173 -1.764 -2.821 1.00 98.69 89 LEU A CA 1
ATOM 711 C C . LEU A 1 89 ? -6.269 -1.315 -1.676 1.00 98.69 89 LEU A C 1
ATOM 713 O O . LEU A 1 89 ? -5.270 -1.972 -1.381 1.00 98.69 89 LEU A O 1
ATOM 717 N N . VAL A 1 90 ? -6.633 -0.218 -1.018 1.00 98.75 90 VAL A N 1
ATOM 718 C CA . VAL A 1 90 ? -5.842 0.397 0.052 1.00 98.75 90 VAL A CA 1
ATOM 719 C C . VAL A 1 90 ? -6.446 0.047 1.407 1.00 98.75 90 VAL A C 1
ATOM 721 O O . VAL A 1 90 ? -7.583 0.414 1.712 1.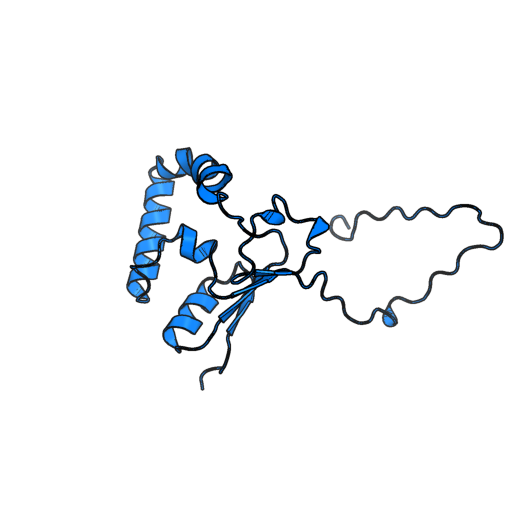00 98.75 90 VAL A O 1
ATOM 724 N N . LEU A 1 91 ? -5.678 -0.687 2.214 1.00 98.75 91 LEU A N 1
ATOM 725 C CA . LEU A 1 91 ? -6.123 -1.358 3.441 1.00 98.75 91 LEU A CA 1
ATOM 726 C C . LEU A 1 91 ? -5.926 -0.502 4.705 1.00 98.75 91 LEU A C 1
ATOM 728 O O . LEU A 1 91 ? -5.957 -1.003 5.831 1.00 98.75 91 LEU A O 1
ATOM 732 N N . ILE A 1 92 ? -5.720 0.802 4.519 1.00 98.50 92 ILE A N 1
ATOM 733 C CA . ILE A 1 92 ? -5.727 1.814 5.576 1.00 98.50 92 ILE A CA 1
ATOM 734 C C . ILE A 1 92 ? -6.942 2.731 5.392 1.00 98.50 92 ILE A C 1
ATOM 736 O O . ILE A 1 92 ? -7.435 2.879 4.270 1.00 98.50 92 ILE A O 1
ATOM 740 N N . PRO A 1 93 ? -7.470 3.350 6.462 1.00 98.19 93 PRO A N 1
ATOM 741 C CA . PRO A 1 93 ? -8.472 4.394 6.300 1.00 98.19 93 PRO A CA 1
ATOM 742 C C . PRO A 1 93 ? -7.873 5.579 5.536 1.00 98.19 93 PRO A C 1
ATOM 744 O O . PRO A 1 93 ? -6.741 5.986 5.796 1.00 98.19 93 PRO A O 1
ATOM 747 N N . GLU A 1 94 ? -8.664 6.179 4.649 1.00 98.19 94 GLU A N 1
ATOM 748 C CA . GLU A 1 94 ? -8.255 7.342 3.850 1.00 98.19 94 GLU A CA 1
ATOM 749 C C . GLU A 1 94 ? -7.778 8.521 4.714 1.00 98.19 94 GLU A C 1
ATOM 751 O O . GLU A 1 94 ? -6.873 9.249 4.330 1.00 98.19 94 GLU A O 1
ATOM 756 N N . ALA A 1 95 ? -8.308 8.664 5.931 1.00 98.44 95 ALA A N 1
ATOM 757 C CA . ALA A 1 95 ? -7.871 9.685 6.883 1.00 98.44 95 ALA A CA 1
ATOM 758 C C . ALA A 1 95 ? -6.377 9.592 7.271 1.00 98.44 95 ALA A C 1
ATOM 760 O O . ALA A 1 95 ? -5.834 10.551 7.813 1.00 98.44 95 ALA A O 1
ATOM 761 N N . LEU A 1 96 ? -5.719 8.451 7.029 1.00 98.56 96 LEU A N 1
ATOM 762 C CA . LEU A 1 96 ? -4.284 8.254 7.263 1.00 98.56 96 LEU A CA 1
ATOM 763 C C . LEU A 1 96 ? -3.435 8.393 5.988 1.00 98.56 96 LEU A C 1
ATOM 765 O O . LEU A 1 96 ? -2.219 8.231 6.057 1.00 98.56 96 LEU A O 1
ATOM 769 N N . GLN A 1 97 ? -4.045 8.687 4.837 1.00 98.69 97 GLN A N 1
ATOM 770 C CA . GLN A 1 97 ? -3.341 8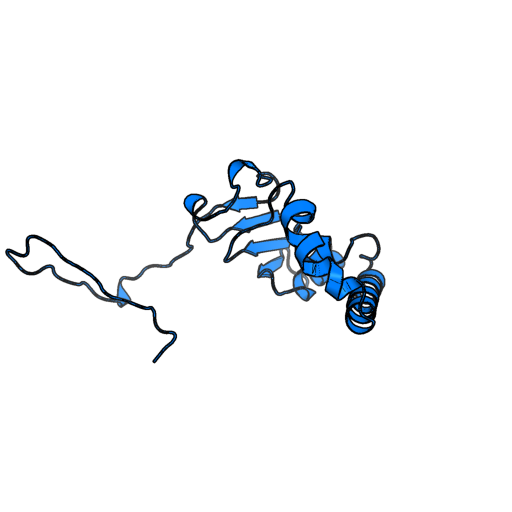.910 3.578 1.00 98.69 97 GLN A CA 1
ATOM 771 C C . GLN A 1 97 ? -2.861 10.369 3.473 1.00 98.69 97 GLN A C 1
ATOM 773 O O . GLN A 1 97 ? -3.682 11.290 3.477 1.00 98.69 97 GLN A O 1
ATOM 778 N N . PRO A 1 98 ? -1.554 10.619 3.291 1.00 98.50 98 PRO A N 1
ATOM 779 C CA . PRO A 1 98 ? -1.062 11.944 2.925 1.00 98.50 98 PRO A CA 1
ATOM 780 C C . PRO A 1 98 ? -1.559 12.353 1.534 1.00 98.50 98 PRO A C 1
ATOM 782 O O . PRO A 1 98 ? -1.563 11.529 0.619 1.00 98.50 98 PRO A O 1
ATOM 785 N N . ASN A 1 99 ? -1.937 13.623 1.359 1.00 98.50 99 ASN A N 1
ATOM 786 C CA . ASN A 1 99 ? -2.408 14.157 0.071 1.00 98.50 99 ASN A CA 1
ATOM 787 C C . ASN A 1 99 ? -3.551 13.318 -0.544 1.00 98.50 99 ASN A C 1
ATOM 789 O O . ASN A 1 99 ? -3.564 13.049 -1.745 1.00 98.50 99 ASN A O 1
ATOM 793 N N . ALA A 1 100 ? -4.484 12.839 0.289 1.00 98.44 100 ALA A N 1
ATOM 794 C CA . ALA A 1 100 ? -5.568 11.938 -0.121 1.00 98.44 100 ALA A CA 1
ATOM 795 C C . ALA A 1 100 ? -6.460 12.502 -1.245 1.00 98.44 100 ALA A C 1
ATOM 797 O O . ALA A 1 100 ? -7.038 11.745 -2.031 1.00 98.44 100 ALA A O 1
ATOM 798 N N . ASP A 1 101 ? -6.554 13.826 -1.334 1.00 98.38 101 ASP A N 1
ATOM 799 C CA . ASP A 1 101 ? -7.253 14.575 -2.376 1.00 98.38 101 ASP A CA 1
ATOM 800 C C . ASP A 1 101 ? -6.603 14.437 -3.761 1.00 98.38 101 ASP A C 1
ATOM 802 O O . ASP A 1 101 ? -7.292 14.552 -4.770 1.00 98.38 101 ASP A O 1
ATOM 806 N N . ARG A 1 102 ? -5.304 14.117 -3.812 1.00 98.50 102 ARG A N 1
ATOM 807 C CA . ARG A 1 102 ? -4.526 13.929 -5.046 1.00 98.50 102 ARG A CA 1
ATOM 808 C C . ARG A 1 102 ? -4.325 12.463 -5.428 1.00 98.50 102 ARG A C 1
ATOM 810 O O . ARG A 1 102 ? -3.611 12.160 -6.381 1.00 98.50 102 ARG A O 1
ATOM 817 N N . VAL A 1 103 ? -4.912 11.517 -4.697 1.00 98.38 103 VAL A N 1
ATOM 818 C CA . VAL A 1 103 ? -4.829 10.093 -5.055 1.00 98.38 103 VAL A CA 1
ATOM 819 C C . VAL A 1 103 ? -5.734 9.800 -6.251 1.00 98.38 103 VAL A C 1
ATOM 821 O O . VAL A 1 103 ? -6.923 10.117 -6.228 1.00 98.38 103 VAL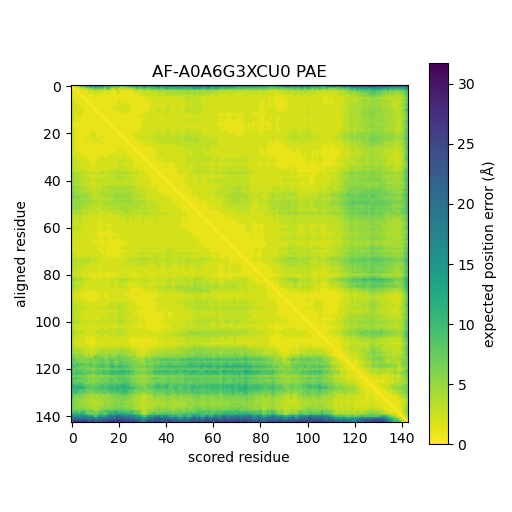 A O 1
ATOM 824 N N . ASN A 1 104 ? -5.193 9.125 -7.270 1.00 97.31 104 ASN A N 1
ATOM 825 C CA . ASN A 1 104 ? -5.979 8.677 -8.418 1.00 97.31 104 ASN A CA 1
ATOM 826 C C . ASN A 1 104 ? -6.996 7.599 -7.990 1.00 97.31 104 ASN A C 1
ATOM 828 O O . ASN A 1 104 ? -6.632 6.452 -7.725 1.00 97.31 104 ASN A O 1
ATOM 832 N N . ARG A 1 105 ? -8.281 7.972 -7.960 1.00 96.50 105 ARG A N 1
ATOM 833 C CA . ARG A 1 105 ? -9.397 7.113 -7.526 1.00 96.50 105 ARG A CA 1
ATOM 834 C C . ARG A 1 105 ? -9.823 6.055 -8.540 1.00 96.50 105 ARG A C 1
ATOM 836 O O . ARG A 1 105 ? -10.540 5.133 -8.172 1.00 96.50 105 ARG A O 1
ATOM 843 N N . GLU A 1 106 ? -9.387 6.164 -9.791 1.00 95.88 106 GLU A N 1
ATOM 844 C CA . GLU A 1 106 ? -9.592 5.110 -10.790 1.00 95.88 106 GLU A CA 1
ATOM 845 C C . GLU A 1 106 ? -8.618 3.948 -10.560 1.00 95.88 106 GLU A C 1
ATOM 847 O O . GLU A 1 106 ? -8.973 2.789 -10.764 1.00 95.88 106 GLU A O 1
ATOM 852 N N . MET A 1 107 ? -7.404 4.251 -10.083 1.00 96.00 107 MET A N 1
ATOM 853 C CA . MET A 1 107 ? -6.406 3.241 -9.724 1.00 96.00 107 MET A CA 1
ATOM 854 C C . MET A 1 107 ? -6.596 2.700 -8.308 1.00 96.00 107 MET A C 1
ATOM 856 O O . MET A 1 107 ? -6.392 1.507 -8.092 1.00 96.00 107 MET A O 1
ATOM 860 N N . TYR A 1 108 ? -6.965 3.550 -7.348 1.00 98.31 108 TYR A N 1
ATOM 861 C CA . TYR A 1 108 ? -6.963 3.201 -5.929 1.00 98.31 108 TYR A CA 1
ATOM 862 C C . TYR A 1 108 ? -8.327 3.363 -5.267 1.00 98.31 108 TYR A C 1
ATOM 864 O O . TYR A 1 108 ? -8.936 4.431 -5.302 1.00 98.31 108 TYR A O 1
ATOM 872 N N . THR A 1 109 ? -8.763 2.315 -4.568 1.00 98.56 109 THR A N 1
ATOM 873 C CA . THR A 1 109 ? -9.955 2.346 -3.708 1.00 98.56 109 THR A CA 1
ATOM 874 C C . THR A 1 109 ? -9.567 2.093 -2.254 1.00 98.56 109 THR A C 1
ATOM 876 O O . THR A 1 109 ? -9.017 1.041 -1.929 1.00 98.56 109 THR A O 1
ATOM 879 N N . PHE A 1 110 ? -9.877 3.038 -1.363 1.00 98.69 110 PHE A N 1
ATOM 880 C CA . PHE A 1 110 ? -9.688 2.874 0.081 1.00 98.69 110 PHE A CA 1
ATOM 881 C C . PHE A 1 110 ? -10.808 2.015 0.663 1.00 98.69 110 PHE A C 1
ATOM 883 O O . PHE A 1 110 ? -11.980 2.376 0.577 1.00 98.69 110 PHE A O 1
ATOM 890 N N . VAL A 1 111 ? -10.441 0.890 1.274 1.00 98.50 111 VAL A N 1
ATOM 891 C CA . VAL A 1 111 ? -11.383 -0.045 1.915 1.00 98.50 111 VAL A CA 1
ATOM 892 C C . VAL A 1 111 ? -11.195 -0.123 3.431 1.00 98.50 111 VAL A C 1
ATOM 894 O O . VAL A 1 111 ? -12.013 -0.724 4.123 1.00 98.50 111 VAL A O 1
ATOM 897 N N . GLY A 1 112 ? -10.155 0.525 3.966 1.00 98.00 112 GLY A N 1
ATOM 898 C CA . GLY A 1 112 ? -9.853 0.496 5.392 1.00 98.00 112 GLY A CA 1
ATOM 899 C C . GLY A 1 112 ? -9.328 -0.860 5.862 1.00 98.00 112 GLY A C 1
ATOM 900 O O . GLY A 1 112 ? -8.970 -1.728 5.068 1.00 98.00 112 GLY A O 1
ATOM 901 N N . ALA A 1 113 ? -9.262 -1.035 7.181 1.00 96.19 113 ALA A N 1
ATOM 902 C CA . ALA A 1 113 ? -8.752 -2.264 7.774 1.00 96.19 113 ALA A CA 1
ATOM 903 C C . ALA A 1 113 ? -9.716 -3.440 7.534 1.00 96.19 113 ALA A C 1
ATOM 905 O O . ALA A 1 113 ? -10.859 -3.418 7.987 1.00 96.19 113 ALA A O 1
ATOM 906 N N . CYS A 1 114 ? -9.231 -4.503 6.893 1.00 95.06 114 CYS A N 1
ATOM 907 C CA . CYS A 1 114 ? -9.994 -5.728 6.639 1.00 95.06 114 CYS A CA 1
ATOM 908 C C . CYS A 1 114 ? -9.874 -6.725 7.806 1.00 95.06 114 CYS A C 1
ATOM 910 O O . CYS A 1 114 ? -9.363 -7.832 7.639 1.00 95.06 114 CYS A O 1
ATOM 912 N N . GLN A 1 115 ? -10.285 -6.317 9.010 1.00 94.19 115 GLN A N 1
ATOM 913 C CA . GLN A 1 115 ? -10.282 -7.207 10.176 1.00 94.19 115 GLN A CA 1
ATOM 914 C C . GLN A 1 115 ? -11.417 -8.235 10.088 1.00 94.19 115 GLN A C 1
ATOM 916 O O . GLN A 1 115 ? -12.513 -7.927 9.623 1.00 94.19 115 GLN A O 1
ATOM 921 N N . GLY A 1 116 ? -11.140 -9.455 10.547 1.00 94.31 116 GLY A N 1
ATOM 922 C CA . GLY A 1 116 ? -12.163 -10.475 10.751 1.00 94.31 116 GLY A CA 1
ATOM 923 C C . GLY A 1 116 ? -12.944 -10.267 12.048 1.00 94.31 116 GLY A C 1
ATOM 924 O O . GLY A 1 116 ? -12.749 -9.285 12.770 1.00 94.31 116 GLY A O 1
ATOM 925 N N . ASP A 1 117 ? -13.805 -11.234 12.352 1.00 93.19 117 ASP A N 1
ATOM 926 C CA . ASP A 1 117 ? -14.435 -11.343 13.665 1.00 93.19 117 ASP A CA 1
ATOM 927 C C . ASP A 1 117 ? -13.379 -11.471 14.782 1.00 93.19 117 ASP A C 1
ATOM 929 O O . ASP A 1 117 ? -12.288 -11.999 14.559 1.00 93.19 117 ASP A O 1
ATOM 933 N N . ARG A 1 118 ? -13.693 -10.951 15.974 1.00 93.62 118 ARG A N 1
ATOM 934 C CA . ARG A 1 118 ? -12.798 -10.943 17.149 1.00 93.62 118 ARG A CA 1
ATOM 935 C C . ARG A 1 118 ? -13.467 -11.534 18.393 1.00 93.62 118 ARG A C 1
ATOM 937 O O . ARG A 1 118 ? -13.053 -11.228 19.511 1.00 93.62 118 ARG A O 1
ATOM 944 N N . SER A 1 119 ? -14.525 -12.332 18.219 1.00 93.31 119 SER A N 1
ATOM 945 C CA . SER A 1 119 ? -15.268 -12.926 19.342 1.00 93.31 119 SER A CA 1
ATOM 946 C C . SER A 1 119 ? -14.419 -13.891 20.180 1.00 93.31 119 SER A C 1
ATOM 948 O O . SER A 1 119 ? -14.671 -14.070 21.371 1.00 93.31 119 SER A O 1
ATOM 950 N N . ASP A 1 120 ? -13.358 -14.448 19.596 1.00 93.81 120 ASP A N 1
ATOM 951 C CA . ASP A 1 120 ? -12.375 -15.314 20.249 1.00 93.81 120 ASP A CA 1
ATOM 952 C C . ASP A 1 120 ? -11.468 -14.584 21.258 1.00 93.81 120 ASP A C 1
ATOM 954 O O . ASP A 1 120 ? -10.850 -15.224 22.107 1.00 93.81 120 ASP A O 1
ATOM 958 N N . GLN A 1 121 ? -11.408 -13.249 21.214 1.00 94.81 121 GLN A N 1
ATOM 959 C CA . GLN A 1 121 ? -10.561 -12.441 22.102 1.00 94.81 121 GLN A CA 1
ATOM 960 C C . GLN A 1 121 ? -11.194 -12.157 23.473 1.00 94.81 121 GLN A C 1
ATOM 962 O O . GLN A 1 121 ? -10.524 -11.621 24.359 1.00 94.81 121 GLN A O 1
ATOM 967 N N . GLY A 1 122 ? -12.463 -12.531 23.660 1.00 93.75 122 GLY A N 1
ATOM 968 C CA . GLY A 1 122 ? -13.221 -12.299 24.886 1.00 93.75 122 GLY A CA 1
ATOM 969 C C . GLY A 1 122 ? -13.666 -10.847 25.078 1.00 93.75 122 GLY A C 1
ATOM 970 O O . GLY A 1 122 ? -13.341 -9.946 24.305 1.00 93.75 122 GLY A O 1
ATOM 971 N N . GLU A 1 123 ? -14.438 -10.616 26.139 1.00 94.62 123 GLU A N 1
ATOM 972 C CA . GLU A 1 123 ? -14.968 -9.295 26.477 1.00 94.62 123 GLU A CA 1
ATOM 973 C C . GLU A 1 123 ? -14.212 -8.679 27.657 1.00 94.62 123 GLU A C 1
ATOM 975 O O . GLU A 1 123 ? -13.960 -9.329 28.674 1.00 94.62 123 GLU A O 1
ATOM 980 N N . TRP A 1 124 ? -13.893 -7.388 2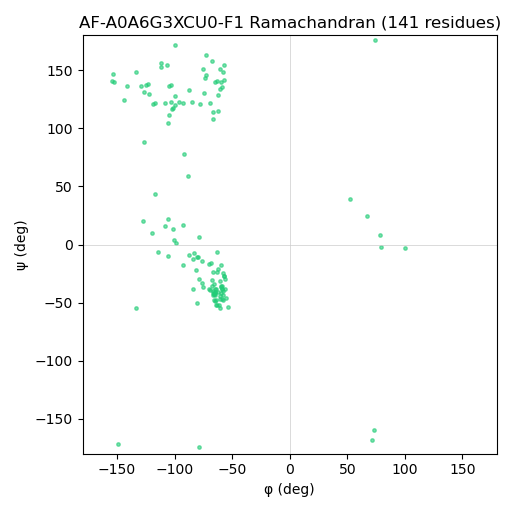7.550 1.00 96.81 124 TRP A N 1
ATOM 981 C CA . TRP A 1 124 ? -13.434 -6.598 28.688 1.00 96.81 124 TRP A CA 1
ATOM 982 C C . TRP A 1 124 ? -14.611 -5.838 29.307 1.00 96.81 124 TRP A C 1
ATOM 984 O O . TRP A 1 124 ? -15.266 -5.036 28.639 1.00 96.81 124 TRP A O 1
ATOM 994 N N . ALA A 1 125 ? -14.859 -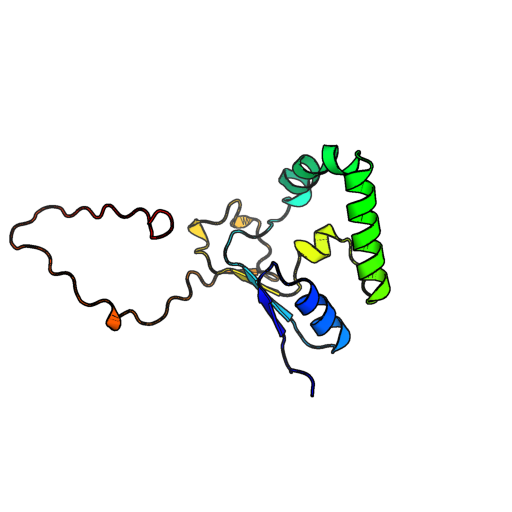6.054 30.600 1.00 96.88 125 ALA A N 1
ATOM 995 C CA . ALA A 1 125 ? -15.916 -5.370 31.338 1.00 96.88 125 ALA A CA 1
ATOM 996 C C . ALA A 1 125 ? -15.385 -4.106 32.033 1.00 96.88 125 ALA A C 1
ATOM 998 O O . ALA A 1 125 ? -14.501 -4.172 32.891 1.00 96.88 125 ALA A O 1
ATOM 999 N N . ARG A 1 126 ? -15.971 -2.947 31.707 1.00 96.94 126 ARG A N 1
ATOM 1000 C CA . ARG A 1 126 ? -15.667 -1.678 32.384 1.00 96.94 126 ARG A CA 1
ATOM 1001 C C . ARG A 1 126 ? -16.044 -1.757 33.873 1.00 96.94 126 ARG A C 1
ATOM 1003 O O . ARG A 1 126 ? -17.197 -2.066 34.172 1.00 96.94 126 ARG A O 1
ATOM 1010 N N . PRO A 1 127 ? -15.139 -1.408 34.808 1.00 97.31 127 PRO A N 1
ATOM 1011 C CA . PRO A 1 127 ? -15.470 -1.366 36.231 1.00 97.31 127 PRO A CA 1
ATOM 1012 C C . PRO A 1 127 ? -16.600 -0.378 36.552 1.00 97.31 127 PRO A C 1
ATOM 1014 O O . PRO A 1 127 ? -16.639 0.737 36.021 1.00 97.31 127 PRO A O 1
ATOM 1017 N N . ALA A 1 128 ? -17.497 -0.768 37.463 1.00 97.06 128 ALA A N 1
ATOM 1018 C CA . ALA A 1 128 ? -18.574 0.097 37.938 1.00 97.06 128 ALA A CA 1
ATOM 1019 C C . ALA A 1 128 ? -18.004 1.364 38.601 1.00 97.06 128 ALA A C 1
ATOM 1021 O O . ALA A 1 128 ? -17.074 1.293 39.400 1.00 97.06 128 ALA A O 1
ATOM 1022 N N . GLY A 1 129 ? -18.557 2.528 38.256 1.00 97.12 129 GLY A N 1
ATOM 1023 C CA . GLY A 1 129 ? -18.114 3.820 38.793 1.00 97.12 129 GLY A CA 1
ATOM 1024 C C . GLY A 1 129 ? -16.841 4.396 38.159 1.00 97.12 129 GLY A C 1
ATOM 1025 O O . GLY A 1 129 ? -16.458 5.509 38.503 1.00 97.12 129 GLY A O 1
ATOM 1026 N N . ALA A 1 130 ? -16.193 3.705 37.213 1.00 97.19 130 ALA A N 1
ATOM 1027 C CA . ALA A 1 130 ? -15.074 4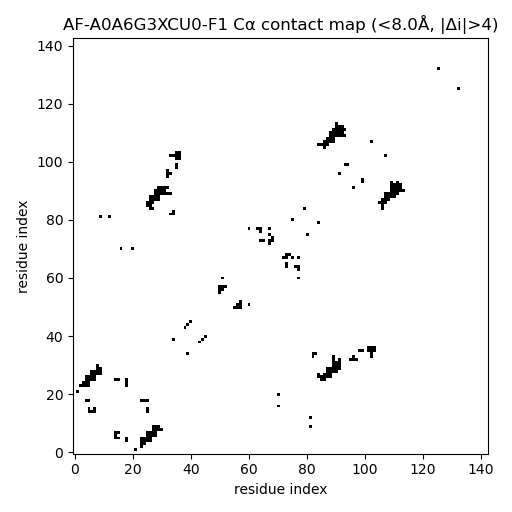.293 36.482 1.00 97.19 130 ALA A CA 1
ATOM 1028 C C . ALA A 1 130 ? -15.576 5.446 35.598 1.00 97.19 130 ALA A C 1
ATOM 1030 O O . ALA A 1 130 ? -16.300 5.199 34.634 1.00 97.19 130 ALA A O 1
ATOM 1031 N N . GLU A 1 131 ? -15.172 6.689 35.875 1.00 97.62 131 GLU A N 1
ATOM 1032 C CA . GLU A 1 131 ? -15.539 7.861 35.060 1.00 97.62 131 GLU A CA 1
ATOM 1033 C C . GLU A 1 131 ? -14.763 7.923 33.734 1.00 97.62 131 GLU A C 1
ATOM 1035 O O . GLU A 1 131 ? -15.325 8.265 32.692 1.00 97.62 131 GLU A O 1
ATOM 1040 N N . LYS A 1 132 ? -13.485 7.517 33.746 1.00 97.75 132 LYS A N 1
ATOM 1041 C CA . LYS A 1 132 ? -12.598 7.464 32.573 1.00 97.75 132 LYS A CA 1
ATOM 1042 C C . LYS A 1 132 ? -11.852 6.133 32.518 1.00 97.75 132 LYS A C 1
ATOM 1044 O O . LYS A 1 132 ? -11.539 5.550 33.551 1.00 97.75 132 LYS A O 1
ATOM 1049 N N . VAL A 1 133 ? -11.558 5.678 31.305 1.00 97.31 133 VAL A N 1
ATOM 1050 C CA . VAL A 1 133 ? -10.808 4.447 31.018 1.00 97.31 133 VAL A CA 1
ATOM 1051 C C . VAL A 1 133 ? -9.685 4.800 30.045 1.00 97.31 133 VAL A C 1
ATOM 1053 O O . VAL A 1 133 ? -9.922 5.543 29.095 1.00 97.31 133 VAL A O 1
ATOM 1056 N N . LEU A 1 134 ? -8.482 4.274 30.276 1.00 97.62 134 LEU A N 1
ATOM 1057 C CA . LEU A 1 134 ? -7.320 4.424 29.399 1.00 97.62 134 LEU A CA 1
ATOM 1058 C C . LEU A 1 134 ? -6.754 3.041 29.068 1.00 97.62 134 LEU A C 1
ATOM 1060 O O . LEU A 1 134 ? -6.505 2.249 29.974 1.00 97.62 134 LEU A O 1
ATOM 1064 N N . LEU A 1 135 ? -6.511 2.783 27.783 1.00 96.94 135 LEU A N 1
ATOM 1065 C CA . LEU A 1 135 ? -5.759 1.625 27.307 1.00 96.94 135 LEU A CA 1
ATOM 1066 C C . LEU A 1 135 ? -4.347 2.074 26.916 1.00 96.94 135 LEU A C 1
ATOM 1068 O O . LEU A 1 135 ? -4.194 2.934 26.051 1.00 96.94 135 LEU A O 1
ATOM 1072 N N . VAL A 1 136 ? -3.326 1.468 27.524 1.00 97.06 136 VAL A N 1
ATOM 1073 C CA . VAL A 1 136 ? 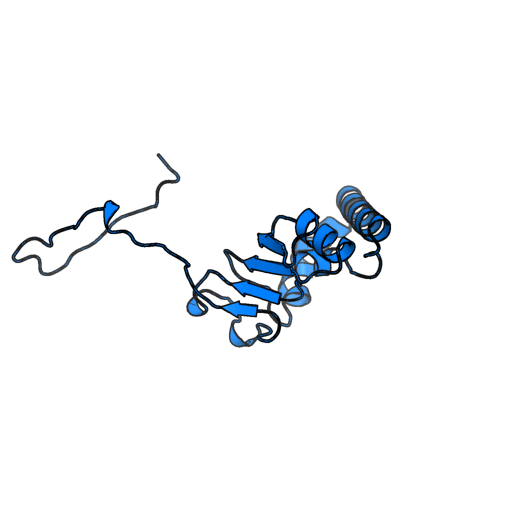-1.930 1.588 27.082 1.00 97.06 136 VAL A CA 1
ATOM 1074 C C . VAL A 1 136 ? -1.557 0.282 26.393 1.00 97.06 136 VAL A C 1
ATOM 1076 O O . VAL A 1 136 ? -1.497 -0.764 27.032 1.00 97.06 136 VAL A O 1
ATOM 1079 N N . SER A 1 137 ? -1.348 0.335 25.081 1.00 94.94 137 SER A N 1
ATOM 1080 C CA . SER A 1 137 ? -0.982 -0.821 24.264 1.00 94.94 137 SER A CA 1
ATOM 1081 C C . SER A 1 137 ? -0.014 -0.377 23.171 1.00 94.94 137 SER A C 1
ATOM 1083 O O . SER A 1 137 ? -0.324 0.541 22.415 1.00 94.94 137 SER A O 1
ATOM 1085 N N . LEU A 1 138 ? 1.161 -1.009 23.109 1.00 95.06 138 LEU A N 1
ATOM 1086 C CA . LEU A 1 138 ? 2.224 -0.716 22.134 1.00 95.06 138 LEU A CA 1
ATOM 1087 C C . LEU A 1 138 ? 2.326 -1.802 21.046 1.00 95.06 138 LEU A C 1
ATOM 1089 O O . LEU A 1 138 ? 3.368 -1.971 20.417 1.00 95.06 138 LEU A O 1
ATOM 1093 N N . GLY A 1 139 ? 1.246 -2.562 20.842 1.00 93.00 139 GLY A N 1
ATOM 1094 C CA . GLY A 1 139 ? 1.239 -3.724 19.956 1.00 93.00 139 GLY A CA 1
ATOM 1095 C C . GLY A 1 139 ? 2.001 -4.918 20.540 1.00 93.00 139 GLY A C 1
ATOM 1096 O O . GLY A 1 139 ? 2.191 -5.017 21.751 1.00 93.00 139 GLY A O 1
ATOM 1097 N N . SER A 1 140 ? 2.410 -5.841 19.671 1.00 90.75 140 SER A N 1
ATOM 1098 C CA . SER A 1 140 ? 3.010 -7.131 20.048 1.00 90.75 140 SER A CA 1
ATOM 1099 C C . SER A 1 140 ? 4.436 -7.336 19.521 1.00 90.75 140 SER A C 1
ATOM 1101 O O . SER A 1 140 ? 4.947 -8.446 19.586 1.00 90.75 140 SER A O 1
ATOM 1103 N N . SER A 1 141 ? 5.080 -6.304 18.964 1.00 82.00 141 SER A N 1
ATOM 1104 C CA . SER A 1 141 ? 6.381 -6.447 18.282 1.00 82.00 141 SER A CA 1
ATOM 1105 C C . SER A 1 141 ? 7.604 -6.423 19.209 1.00 82.00 141 SER A C 1
ATOM 1107 O O . SER A 1 141 ? 8.697 -6.751 18.763 1.00 82.00 141 SER A O 1
ATOM 1109 N N . PHE A 1 142 ? 7.445 -6.026 20.476 1.00 57.38 142 PHE A N 1
ATOM 1110 C CA . PHE A 1 142 ? 8.530 -5.915 21.467 1.00 57.38 142 PHE A CA 1
ATOM 1111 C C . PHE A 1 142 ? 8.342 -6.875 22.654 1.00 57.38 142 PHE A C 1
ATOM 1113 O O . PHE A 1 142 ? 8.506 -6.474 23.806 1.00 57.38 142 PHE A O 1
ATOM 1120 N N . THR A 1 143 ? 7.952 -8.121 22.381 1.00 49.44 143 THR A N 1
ATOM 1121 C CA . THR A 1 143 ? 7.824 -9.180 23.400 1.00 49.44 143 THR A CA 1
ATOM 1122 C C . THR A 1 143 ? 9.033 -10.093 23.427 1.00 49.44 143 THR A C 1
ATOM 1124 O O . THR A 1 143 ? 9.438 -10.518 22.321 1.00 49.44 143 THR A O 1
#

Organism: NCBI:txid2706086

Radius of gyration: 20.66 Å; Cα contacts (8 Å, |Δi|>4): 151; chains: 1; bounding box: 46×40×61 Å

Solvent-accessible surface area (backbone atoms only — not comparable to full-atom values): 8918 Å² total; per-residue (Å²): 140,79,70,84,60,38,78,34,53,75,86,45,63,66,53,60,54,49,19,61,74,73,72,30,55,56,41,36,42,31,85,50,79,72,71,31,74,59,35,52,75,74,44,50,46,71,73,39,50,70,47,55,72,35,74,68,34,42,54,49,53,54,50,47,43,48,54,33,38,76,68,77,38,58,89,53,55,60,65,49,67,67,69,54,65,83,27,33,41,26,39,37,51,61,93,74,34,74,64,55,90,43,40,56,65,85,36,40,44,70,71,21,70,86,74,76,90,62,78,90,77,64,85,85,79,81,64,88,88,61,91,75,87,86,86,88,79,86,78,77,86,88,119

Foldseek 3Di:
DADQEFEEELPDLVSLLSCVVSVHYYEYEAADAADFVCCCVVPVCVVCVVVCPDPNSVVVQVVQLVVCVVSVNNVARSVCSRRPGQAYEYAAALVRYPPSVRHDCNRYDYPYHPDDDDVVVDDDDDDPPPPDDDDDDPDDPPD

Secondary structure (DSSP, 8-state):
---S-EEEETT-HHHHHHHHHHT--EEEEESS----TTHIIIIIHHHHHHHHHSHHHHHHHHHHHHHHHHTT-TTS-HHHHHH--SSEEE-S-GGGSTTGGGS-TTTEEE--------GGG--PPPPTT-S--------STT-

Nearest PDB structures (foldseek):
  2iyf-assembly1_A  TM=9.783E-01  e=7.700E-19  Streptomyces antibioticus
  4m60-assembly1_A  TM=9.655E-01  e=1.183E-17  Streptomyces antibioticus
  6j32-assembly2_C  TM=8.756E-01  e=6.773E-14  Kitasatospora
  6j31-assembly4_D  TM=8.554E-01  e=9.376E-14  Kitasatospora
  6j31-assembly2_B  TM=8.750E-01  e=1.797E-13  Kitasatospora

Sequence (143 aa):
DEPDLVLHDITSYPARVLAHRWGVPAVSLWPNLVPWEGYEEEVGEPMTAELKQTERGKAYYARFDGWLAENGLGHVPSDDFVARPRFGLVLIPEALQPNADRVNREMYTFVGACQGDRSDQGEWARPAGAEKVLLVSLGSSFT

Mean predicted aligned error: 3.77 Å